Protein AF-A0A4Q3XX19-F1 (afdb_monomer)

pLDDT: mean 71.47, std 17.38, range [37.28, 93.19]

Radius of gyration: 23.51 Å; Cα contacts (8 Å, |Δi|>4): 22; chains: 1; bounding box: 48×51×52 Å

Solvent-access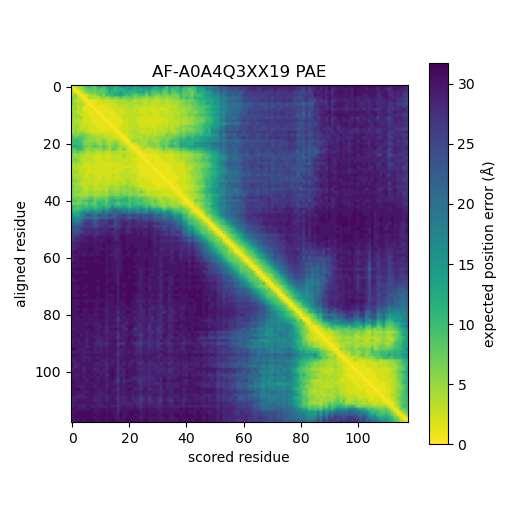ible surface area (backbone atoms only — not comparable to full-atom values): 8398 Å² total; per-residue (Å²): 117,94,86,56,53,70,66,62,49,41,50,50,47,27,67,78,66,70,50,61,96,85,38,67,63,50,54,49,54,49,52,52,53,53,62,53,51,76,77,56,76,88,77,64,74,80,73,73,77,76,81,70,88,67,95,66,85,87,82,83,88,79,88,82,89,80,87,84,82,83,85,86,87,85,89,84,75,97,63,96,64,83,82,70,88,74,88,84,88,77,87,76,74,100,70,88,54,66,68,58,54,50,51,50,54,49,51,49,41,68,75,74,58,62,74,90,75,134

Mean predicted aligned error: 20.62 Å

Sequence (118 aa):
MHQLTDEKLKGLIIEETGQSEGSSVAGLILASIKAIKKYADFTAPTASEEVLDSSVAAPAFGQDQSVAIHPNIRSQGQGVGMNLAYTINLNLPATSDIAVFNAIFKSLRENLLQDGDA

Foldseek 3Di:
DLPDDLVVQLVVLCVVVVDDSPDVVSVVVSVVVVVVSVVDDPPPDPPPPPPPVDPDDDDDDDDDDDDDDDDDDDDDDDDPPPPPPDDDDDDDPPDPDPVVVVVVVVVCCVPPVPPPDD

Secondary structure (DSSP, 8-state):
-TT--HHHHHHHHHHHHT--TT-HHHHHHHHHHHHHHTT--SSS--------------------------------SSS--------------S---HHHHHHHHHHHHHHH------

Structure (mmCIF, N/CA/C/O backbone):
data_AF-A0A4Q3XX19-F1
#
_entry.id   AF-A0A4Q3XX19-F1
#
loop_
_atom_site.group_PDB
_atom_site.id
_atom_site.type_symbol
_atom_site.label_atom_id
_atom_site.label_alt_id
_atom_site.label_comp_id
_atom_site.label_asym_id
_atom_site.label_entity_id
_atom_site.label_seq_id
_atom_site.pdbx_PDB_ins_code
_atom_site.Cartn_x
_atom_site.Cartn_y
_atom_site.Cartn_z
_atom_site.occupancy
_atom_site.B_iso_or_equiv
_atom_site.auth_seq_id
_atom_site.auth_comp_id
_atom_site.auth_asym_id
_atom_site.auth_atom_id
_atom_site.pdbx_PDB_model_num
ATOM 1 N N . MET A 1 1 ? 14.662 -9.704 8.506 1.00 59.66 1 MET A N 1
ATOM 2 C CA . MET A 1 1 ? 13.578 -10.393 7.760 1.00 59.66 1 MET A CA 1
ATOM 3 C C . MET A 1 1 ? 13.980 -11.780 7.238 1.00 59.66 1 MET A C 1
ATOM 5 O O . MET A 1 1 ? 13.333 -12.747 7.614 1.00 59.66 1 MET A O 1
ATOM 9 N N . HIS A 1 2 ? 15.046 -11.937 6.434 1.00 64.56 2 HIS A N 1
ATOM 10 C CA . HIS A 1 2 ? 15.330 -13.228 5.768 1.00 64.56 2 HIS A CA 1
ATOM 11 C C . HIS A 1 2 ? 15.750 -14.391 6.701 1.00 64.56 2 HIS A C 1
ATOM 13 O O . HIS A 1 2 ? 15.501 -15.548 6.366 1.00 64.56 2 HIS A O 1
ATOM 19 N N . GLN A 1 3 ? 16.292 -14.089 7.886 1.00 71.00 3 GLN A N 1
ATOM 20 C CA . GLN A 1 3 ? 16.729 -15.062 8.908 1.00 71.00 3 GLN A CA 1
ATOM 21 C C . GLN A 1 3 ? 15.749 -15.228 10.080 1.00 71.00 3 GLN A C 1
ATOM 23 O O . GLN A 1 3 ? 16.024 -15.978 11.012 1.00 71.00 3 GLN A O 1
ATOM 28 N N . LEU A 1 4 ? 14.627 -14.501 10.084 1.00 79.25 4 LEU A N 1
ATOM 29 C CA . LEU A 1 4 ? 13.676 -14.579 11.192 1.00 79.25 4 LEU A CA 1
ATOM 30 C C . LEU A 1 4 ? 12.770 -15.801 11.036 1.00 79.25 4 LEU A C 1
ATOM 32 O O . LEU A 1 4 ? 12.410 -16.183 9.921 1.00 79.25 4 LEU A O 1
ATOM 36 N N . THR A 1 5 ? 12.386 -16.374 12.176 1.00 83.50 5 THR A N 1
ATOM 37 C CA . THR A 1 5 ? 11.322 -17.375 12.266 1.00 83.50 5 THR A CA 1
ATOM 38 C C . THR A 1 5 ? 9.963 -16.724 12.030 1.00 83.50 5 THR A C 1
ATOM 40 O O . THR A 1 5 ? 9.773 -15.532 12.281 1.00 83.50 5 THR A O 1
ATOM 43 N N . ASP A 1 6 ? 8.999 -17.515 11.571 1.00 83.31 6 ASP A N 1
ATOM 44 C CA . ASP A 1 6 ? 7.676 -17.023 11.181 1.00 83.31 6 ASP A CA 1
ATOM 45 C C . ASP A 1 6 ? 6.915 -16.341 12.325 1.00 83.31 6 ASP A C 1
ATOM 47 O O . ASP A 1 6 ? 6.191 -15.378 12.095 1.00 83.31 6 ASP A O 1
ATOM 51 N N . GLU A 1 7 ? 7.113 -16.799 13.561 1.00 85.38 7 GLU A N 1
ATOM 52 C CA . GLU A 1 7 ? 6.505 -16.219 14.765 1.00 85.38 7 GLU A CA 1
ATOM 53 C C . GLU A 1 7 ? 7.035 -14.814 15.051 1.00 85.38 7 GLU A C 1
ATOM 55 O O . GLU A 1 7 ? 6.258 -13.885 15.263 1.00 85.38 7 GLU A O 1
ATOM 60 N N . LYS A 1 8 ? 8.359 -14.633 14.979 1.00 86.44 8 LYS A N 1
ATOM 61 C CA . LYS A 1 8 ? 8.988 -13.314 15.134 1.00 86.44 8 LYS A CA 1
ATOM 62 C C . LYS A 1 8 ? 8.593 -12.380 13.999 1.00 86.44 8 LYS A C 1
ATOM 64 O O . LYS A 1 8 ? 8.421 -11.186 14.214 1.00 86.44 8 LYS A O 1
ATOM 69 N N . LEU A 1 9 ? 8.428 -12.929 12.798 1.00 87.81 9 LEU A N 1
ATOM 70 C CA . LEU A 1 9 ? 7.979 -12.173 11.640 1.00 87.81 9 LEU A CA 1
ATOM 71 C C . LEU A 1 9 ? 6.540 -11.693 11.792 1.00 87.81 9 LEU A C 1
ATOM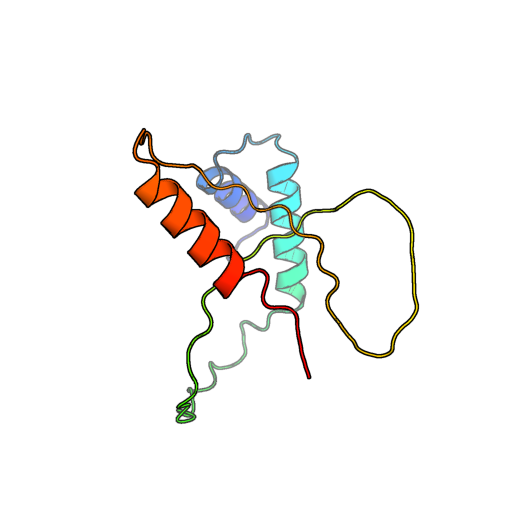 73 O O . LEU A 1 9 ? 6.251 -10.537 11.507 1.00 87.81 9 LEU A O 1
ATOM 77 N N . LYS A 1 10 ? 5.657 -12.564 12.286 1.00 87.06 10 LYS A N 1
ATOM 78 C CA . LYS A 1 10 ? 4.269 -12.221 12.592 1.00 87.06 10 LYS A CA 1
ATOM 79 C C . LYS A 1 10 ? 4.186 -11.158 13.688 1.00 87.06 10 LYS A C 1
ATOM 81 O O . LYS A 1 10 ? 3.414 -10.219 13.536 1.00 87.06 10 LYS A O 1
ATOM 86 N N . GLY A 1 11 ? 4.992 -11.286 14.745 1.00 89.38 11 GLY A N 1
ATOM 87 C CA . GLY A 1 11 ? 5.084 -10.290 15.817 1.00 89.38 11 GLY A CA 1
ATOM 88 C C . GLY A 1 11 ? 5.499 -8.914 15.296 1.00 89.38 11 GLY A C 1
ATOM 89 O O . GLY A 1 11 ? 4.824 -7.935 15.580 1.00 89.38 11 GLY A O 1
ATOM 90 N N . LEU A 1 12 ? 6.524 -8.861 14.439 1.00 89.69 12 LEU A N 1
ATOM 91 C CA . LEU A 1 12 ? 6.972 -7.613 13.817 1.00 89.69 12 LEU A CA 1
ATOM 92 C C . LEU A 1 12 ? 5.904 -7.008 12.894 1.00 89.69 12 LEU A C 1
ATOM 94 O O . LEU A 1 12 ? 5.684 -5.807 12.899 1.00 89.69 12 LEU A O 1
ATOM 98 N N . ILE A 1 13 ? 5.199 -7.838 12.119 1.00 90.25 13 ILE A N 1
ATOM 99 C CA . ILE A 1 13 ? 4.078 -7.367 11.293 1.00 90.25 13 ILE A CA 1
ATOM 100 C C . ILE A 1 13 ? 2.997 -6.743 12.180 1.00 90.25 13 ILE A C 1
ATOM 102 O O . ILE A 1 13 ? 2.480 -5.687 11.843 1.00 90.25 13 ILE A O 1
ATOM 106 N N . ILE A 1 14 ? 2.654 -7.373 13.302 1.00 92.44 14 ILE A N 1
ATOM 107 C CA . ILE A 1 14 ? 1.656 -6.861 14.249 1.00 92.44 14 ILE A CA 1
ATOM 108 C C . ILE A 1 14 ? 2.103 -5.529 14.864 1.00 92.44 14 ILE A C 1
ATOM 110 O O . ILE A 1 14 ? 1.306 -4.596 14.903 1.00 92.44 14 ILE A O 1
ATOM 114 N N . GLU A 1 15 ? 3.365 -5.42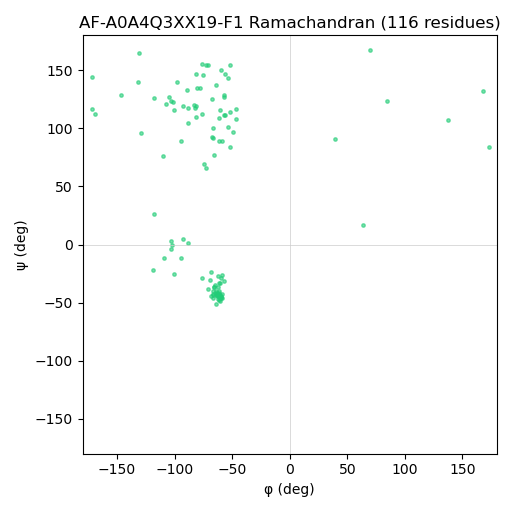9 15.278 1.00 92.12 15 GLU A N 1
ATOM 115 C CA . GLU A 1 15 ? 3.955 -4.219 15.862 1.00 92.12 15 GLU A CA 1
ATOM 116 C C . GLU A 1 15 ? 3.910 -3.034 14.887 1.00 92.12 15 GLU A C 1
ATOM 118 O O . GLU A 1 15 ? 3.400 -1.971 15.230 1.00 92.12 15 GLU A O 1
ATOM 123 N N . GLU A 1 16 ? 4.338 -3.246 13.641 1.00 90.56 16 GLU A N 1
ATOM 124 C CA . GLU A 1 16 ? 4.399 -2.190 12.622 1.00 90.56 16 GLU A CA 1
ATOM 125 C C . GLU A 1 16 ? 3.025 -1.837 12.030 1.00 90.56 16 GLU A C 1
ATOM 127 O O . GLU A 1 16 ? 2.793 -0.711 11.596 1.00 90.56 16 GLU A O 1
ATOM 132 N N . THR A 1 17 ? 2.089 -2.792 11.990 1.00 89.12 17 THR A N 1
ATOM 133 C CA . THR A 1 17 ? 0.742 -2.561 11.427 1.00 89.12 17 THR A CA 1
ATOM 134 C C . THR A 1 17 ? -0.301 -2.166 12.469 1.00 89.12 17 THR A C 1
ATOM 136 O O . THR A 1 17 ? -1.408 -1.776 12.095 1.00 89.12 17 THR A O 1
ATOM 139 N N . GLY A 1 18 ? 0.007 -2.293 13.764 1.00 90.06 18 GLY A N 1
ATOM 140 C CA . GLY A 1 18 ? -0.932 -2.045 14.863 1.00 90.06 18 GLY A CA 1
ATOM 141 C C . GLY A 1 18 ? -2.139 -2.995 14.891 1.00 90.06 18 GLY A C 1
ATOM 142 O O . GLY A 1 18 ? -3.157 -2.688 15.512 1.00 90.06 18 GLY A O 1
ATOM 143 N N . GLN A 1 19 ? -2.071 -4.127 14.186 1.00 86.50 19 GLN A N 1
ATOM 144 C CA . GLN A 1 19 ? -3.156 -5.111 14.122 1.00 86.50 19 GLN A CA 1
ATOM 145 C C . GLN A 1 19 ? -3.240 -5.950 15.403 1.00 86.50 19 GLN A C 1
ATOM 147 O O . GLN A 1 19 ? -2.254 -6.134 16.103 1.00 86.50 19 GLN A O 1
ATOM 152 N N . SER A 1 20 ? -4.411 -6.511 15.721 1.00 83.12 20 SER A N 1
ATOM 153 C CA . SER A 1 20 ? -4.521 -7.415 16.877 1.00 83.12 20 SER A CA 1
ATOM 154 C C . SER A 1 20 ? -3.863 -8.775 16.600 1.00 83.12 20 SER A C 1
ATOM 156 O O . SER A 1 20 ? -3.805 -9.230 15.456 1.00 83.12 20 SER A O 1
ATOM 158 N N . GLU A 1 21 ? -3.415 -9.478 17.646 1.00 78.62 21 GLU A N 1
ATOM 159 C CA . GLU A 1 21 ? -2.751 -10.790 17.514 1.00 78.62 21 GLU A CA 1
ATOM 160 C C . GLU A 1 21 ? -3.620 -11.866 16.828 1.00 78.62 21 GLU A C 1
ATOM 162 O O . GLU A 1 21 ? -3.101 -12.792 16.188 1.00 78.62 21 GLU A O 1
ATOM 167 N N . GLY A 1 22 ? -4.946 -11.717 16.928 1.00 81.69 22 GLY A N 1
ATOM 168 C CA . GLY A 1 22 ? -5.949 -12.566 16.281 1.00 81.69 22 GLY A CA 1
ATOM 169 C C . GLY A 1 22 ? -6.358 -12.119 14.873 1.00 81.69 22 GLY A C 1
ATOM 170 O O . GLY A 1 22 ? -7.220 -12.755 14.269 1.00 81.69 22 GLY A O 1
ATOM 171 N N . SER A 1 23 ? -5.777 -11.039 14.341 1.00 85.62 23 SER A N 1
ATOM 172 C CA . SER A 1 23 ? -6.131 -10.503 13.025 1.00 85.62 23 SER A CA 1
ATOM 173 C C . SER A 1 23 ? -5.717 -11.459 11.904 1.00 85.62 23 SER A C 1
ATOM 175 O O . SER A 1 23 ? -4.546 -11.830 11.763 1.00 85.62 23 SER A O 1
ATOM 177 N N . SER A 1 24 ? -6.678 -11.830 11.055 1.00 88.62 24 SER A N 1
ATOM 178 C CA . SER A 1 24 ? -6.420 -12.611 9.840 1.00 88.62 24 SER A CA 1
ATOM 179 C C . SER A 1 24 ? -5.516 -11.858 8.859 1.00 88.62 24 SER A C 1
ATOM 181 O O . SER A 1 24 ? -4.748 -12.484 8.129 1.00 88.62 24 SER A O 1
ATOM 183 N N . VAL A 1 25 ? -5.539 -10.521 8.896 1.00 90.50 25 VAL A N 1
ATOM 184 C CA . VAL A 1 25 ? -4.724 -9.641 8.048 1.00 90.50 25 VAL A CA 1
ATOM 185 C C . VAL A 1 25 ? -3.232 -9.865 8.300 1.00 90.50 25 VAL A C 1
ATOM 187 O O . VAL A 1 25 ? -2.477 -10.048 7.349 1.00 90.50 25 VAL A O 1
ATOM 190 N N . ALA A 1 26 ? -2.804 -9.959 9.563 1.00 89.00 26 ALA A N 1
ATOM 191 C CA . ALA A 1 26 ? -1.402 -10.227 9.902 1.00 89.00 26 ALA A CA 1
ATOM 192 C C . ALA A 1 26 ? -0.928 -11.596 9.374 1.00 89.00 26 ALA A C 1
ATOM 194 O O . ALA A 1 26 ? 0.205 -11.739 8.909 1.00 89.00 26 ALA A O 1
ATOM 195 N N . GLY A 1 27 ? -1.813 -12.601 9.391 1.00 89.12 27 GLY A N 1
ATOM 196 C CA . GLY A 1 27 ? -1.547 -13.916 8.802 1.00 89.12 27 GLY A CA 1
ATOM 197 C C . GLY A 1 27 ? -1.422 -13.878 7.276 1.00 89.12 27 GLY A C 1
ATOM 198 O O . GLY A 1 27 ? -0.535 -14.524 6.716 1.00 89.12 27 GLY A O 1
ATOM 199 N N . LEU A 1 28 ? -2.265 -13.089 6.605 1.00 93.19 28 LEU A N 1
ATOM 200 C CA . LEU A 1 28 ? -2.214 -12.903 5.152 1.00 93.19 28 LEU A CA 1
ATOM 201 C C . LEU A 1 28 ? -0.940 -12.171 4.714 1.00 93.19 28 LEU A C 1
ATOM 203 O O . LEU A 1 28 ? -0.291 -12.604 3.766 1.00 93.19 28 LEU A O 1
ATOM 207 N N . ILE A 1 29 ? -0.530 -11.125 5.436 1.00 91.88 29 ILE A N 1
ATOM 208 C CA . ILE A 1 29 ? 0.729 -10.411 5.169 1.00 91.88 29 ILE A CA 1
ATOM 209 C C . ILE A 1 29 ? 1.920 -11.372 5.290 1.00 91.88 29 ILE A C 1
ATOM 211 O O . ILE A 1 29 ? 2.769 -11.427 4.398 1.00 91.88 29 ILE A O 1
ATOM 215 N N . LEU A 1 30 ? 1.953 -12.189 6.348 1.00 91.25 30 LEU A N 1
ATOM 216 C CA . LEU A 1 30 ? 2.986 -13.209 6.532 1.00 91.25 30 LEU A CA 1
ATOM 217 C C . LEU A 1 30 ? 3.023 -14.209 5.362 1.00 91.25 30 LEU A C 1
ATOM 219 O O . LEU A 1 30 ? 4.103 -14.563 4.885 1.00 91.25 30 LEU A O 1
ATOM 223 N N . ALA A 1 31 ? 1.857 -14.654 4.885 1.00 90.88 31 ALA A N 1
ATOM 224 C CA . ALA A 1 31 ? 1.751 -15.570 3.752 1.00 90.88 31 ALA A CA 1
ATOM 225 C C . ALA A 1 31 ? 2.269 -14.942 2.446 1.00 90.88 31 ALA A C 1
ATOM 227 O O . ALA A 1 31 ? 3.036 -15.585 1.724 1.00 90.88 31 ALA A O 1
ATOM 228 N N . SER A 1 32 ? 1.928 -13.679 2.178 1.00 92.44 32 SER A N 1
ATOM 229 C CA . SER A 1 32 ? 2.426 -12.929 1.018 1.00 92.44 32 SER A CA 1
ATOM 230 C C . SER A 1 32 ? 3.949 -12.791 1.041 1.00 92.44 32 SER A C 1
ATOM 232 O O . SER A 1 32 ? 4.619 -13.084 0.050 1.00 92.44 32 SER A O 1
ATOM 234 N N . ILE A 1 33 ? 4.521 -12.434 2.195 1.00 91.12 33 ILE A N 1
ATOM 235 C CA . ILE A 1 33 ? 5.977 -12.309 2.358 1.00 91.12 33 ILE A CA 1
ATOM 236 C C . ILE A 1 33 ? 6.670 -13.660 2.142 1.00 91.12 33 ILE A C 1
ATOM 238 O O . ILE A 1 33 ? 7.689 -13.727 1.455 1.00 91.12 33 ILE A O 1
ATOM 242 N N . LYS A 1 34 ? 6.106 -14.758 2.661 1.00 89.50 34 LYS A N 1
ATOM 243 C CA . LYS A 1 34 ? 6.625 -16.116 2.420 1.00 89.50 34 LYS A CA 1
ATOM 244 C C . LYS A 1 34 ? 6.599 -16.509 0.947 1.00 89.50 34 LYS A C 1
ATOM 246 O O . LYS A 1 34 ? 7.561 -17.108 0.467 1.00 89.50 34 LYS A O 1
ATOM 251 N N . ALA A 1 35 ? 5.520 -16.180 0.240 1.00 90.94 35 ALA A N 1
ATOM 252 C CA . ALA A 1 35 ? 5.389 -16.482 -1.180 1.00 90.94 35 ALA A CA 1
ATOM 253 C C . ALA A 1 35 ? 6.485 -15.786 -1.999 1.00 90.94 35 ALA A C 1
ATOM 255 O O . ALA A 1 35 ? 7.121 -16.429 -2.829 1.00 90.94 35 ALA A O 1
ATOM 256 N N . ILE A 1 36 ? 6.762 -14.511 -1.708 1.00 89.50 36 ILE A N 1
ATOM 257 C CA . ILE A 1 36 ? 7.801 -13.728 -2.396 1.00 89.50 36 ILE A CA 1
ATOM 258 C C . ILE A 1 36 ? 9.205 -14.206 -1.996 1.00 89.50 36 ILE A C 1
ATOM 260 O O . ILE A 1 36 ? 10.076 -14.341 -2.852 1.00 89.50 36 ILE A O 1
ATOM 264 N N . LYS A 1 37 ? 9.419 -14.559 -0.718 1.00 86.06 37 LYS A N 1
ATOM 265 C CA . LYS A 1 37 ? 10.705 -15.070 -0.207 1.00 86.06 37 LYS A CA 1
ATOM 266 C C . LYS A 1 37 ? 11.191 -16.315 -0.958 1.00 86.06 37 LYS A C 1
ATOM 268 O O . LYS A 1 37 ? 12.393 -16.481 -1.111 1.00 86.06 37 LYS A O 1
ATOM 273 N N . LYS A 1 38 ? 10.282 -17.165 -1.454 1.00 85.75 38 LYS A N 1
ATOM 274 C CA . LYS A 1 38 ? 10.627 -18.356 -2.255 1.00 85.75 38 LYS A CA 1
ATOM 275 C C . LYS A 1 38 ? 11.383 -18.013 -3.545 1.00 85.75 38 LYS A C 1
ATOM 277 O O . LYS A 1 38 ? 12.150 -18.837 -4.028 1.00 85.75 38 LYS A O 1
ATOM 282 N N . TYR A 1 39 ? 11.145 -16.828 -4.098 1.00 85.38 39 TYR A 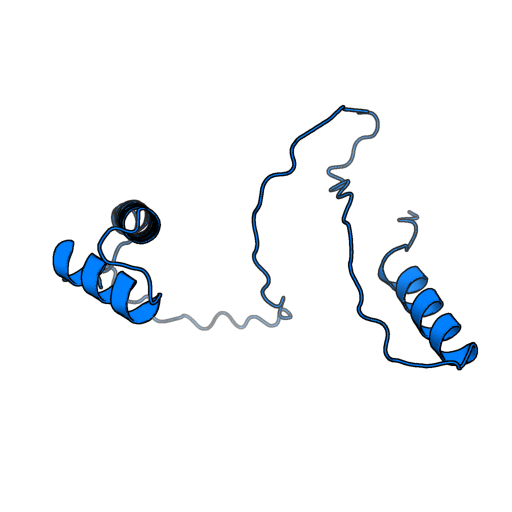N 1
ATOM 283 C CA . TYR A 1 39 ? 11.728 -16.381 -5.362 1.00 85.38 39 TYR A CA 1
ATOM 284 C C . TYR A 1 39 ? 12.880 -15.390 -5.174 1.00 85.38 39 TYR A C 1
ATOM 286 O O . TYR A 1 39 ? 13.489 -14.976 -6.155 1.00 85.38 39 TYR A O 1
ATOM 294 N N . ALA A 1 40 ? 13.176 -14.993 -3.936 1.00 83.69 40 ALA A N 1
ATOM 295 C CA . ALA A 1 40 ? 14.216 -14.024 -3.644 1.00 83.69 40 ALA A CA 1
ATOM 296 C C . ALA A 1 40 ? 15.548 -14.731 -3.355 1.00 83.69 40 ALA A C 1
ATOM 298 O O . ALA A 1 40 ? 15.661 -15.503 -2.400 1.00 83.69 40 ALA A O 1
ATOM 299 N N . ASP A 1 41 ? 16.558 -14.441 -4.173 1.00 80.94 41 ASP A N 1
ATOM 300 C CA . ASP A 1 41 ? 17.936 -14.855 -3.926 1.00 80.94 41 ASP A CA 1
ATOM 301 C C . ASP A 1 41 ? 18.648 -13.788 -3.083 1.00 80.94 41 ASP A C 1
ATOM 303 O O . ASP A 1 41 ? 19.002 -12.716 -3.567 1.00 80.94 41 ASP A O 1
ATOM 307 N N . PHE A 1 42 ? 18.832 -14.081 -1.795 1.00 79.56 42 PHE A N 1
ATOM 308 C CA . PHE A 1 42 ? 19.564 -13.222 -0.855 1.00 79.56 42 PHE A CA 1
ATOM 309 C C . PHE A 1 42 ? 21.053 -13.590 -0.749 1.00 79.56 42 PHE A C 1
ATOM 311 O O . PHE A 1 42 ? 21.753 -13.061 0.113 1.00 79.56 42 PHE A O 1
ATOM 318 N N . THR A 1 43 ? 21.515 -14.537 -1.569 1.00 77.25 43 THR A N 1
ATOM 319 C CA . THR A 1 43 ? 22.896 -15.041 -1.596 1.00 77.25 43 THR A CA 1
ATOM 320 C C . THR A 1 43 ? 23.664 -14.607 -2.837 1.00 77.25 43 THR A C 1
ATOM 322 O O . THR A 1 43 ? 24.889 -14.732 -2.861 1.00 77.25 43 THR A O 1
ATOM 325 N N . ALA A 1 44 ? 22.970 -14.056 -3.837 1.00 76.25 44 ALA A N 1
ATOM 326 C CA . ALA A 1 44 ? 23.603 -13.413 -4.971 1.00 76.25 44 ALA A CA 1
ATOM 327 C C . ALA A 1 44 ? 24.527 -12.285 -4.469 1.00 76.25 44 ALA A C 1
ATOM 329 O O . ALA A 1 44 ? 24.078 -11.425 -3.703 1.00 76.25 44 ALA A O 1
ATOM 330 N N . PRO A 1 45 ? 25.814 -12.268 -4.868 1.00 68.75 45 PRO A N 1
ATOM 331 C CA . PRO A 1 45 ? 26.659 -11.113 -4.621 1.00 68.75 45 PRO A CA 1
ATOM 332 C C . PRO A 1 45 ? 25.973 -9.913 -5.263 1.00 68.75 45 PRO A C 1
ATOM 334 O O . PRO A 1 45 ? 25.575 -9.992 -6.426 1.00 68.75 45 PRO A O 1
ATOM 337 N N . THR A 1 46 ? 25.802 -8.834 -4.494 1.00 61.69 46 THR A N 1
ATOM 338 C CA . THR A 1 46 ? 25.317 -7.552 -5.000 1.00 61.69 46 THR A CA 1
ATOM 339 C C . THR A 1 46 ? 26.104 -7.258 -6.265 1.00 61.69 46 THR A C 1
ATOM 341 O O . THR A 1 46 ? 27.313 -7.029 -6.189 1.00 61.69 46 THR A O 1
ATOM 344 N N . ALA A 1 47 ? 25.455 -7.365 -7.426 1.00 60.62 47 ALA A N 1
ATOM 345 C CA . ALA A 1 47 ? 26.070 -6.955 -8.668 1.00 60.62 47 ALA A CA 1
ATOM 346 C C . ALA A 1 47 ? 26.450 -5.496 -8.441 1.00 60.62 47 ALA A C 1
ATOM 348 O O . ALA A 1 47 ? 25.572 -4.664 -8.213 1.00 60.62 47 ALA A O 1
ATOM 349 N N . SER A 1 48 ? 27.758 -5.232 -8.369 1.00 54.56 48 SER A N 1
ATOM 350 C CA . SER A 1 48 ? 28.284 -3.879 -8.421 1.00 54.56 48 SER A CA 1
ATOM 351 C C . SER A 1 48 ? 27.570 -3.228 -9.586 1.00 54.56 48 SER A C 1
ATOM 353 O O . SER A 1 48 ? 27.665 -3.733 -10.703 1.00 54.56 48 SER A O 1
ATOM 355 N N . GLU A 1 49 ? 26.791 -2.196 -9.287 1.00 55.88 49 GLU A N 1
ATOM 356 C CA . GLU A 1 49 ? 26.107 -1.396 -10.282 1.00 55.88 49 GLU A CA 1
ATOM 357 C C . GLU A 1 49 ? 27.181 -0.934 -11.269 1.00 55.88 49 GLU A C 1
ATOM 359 O O . GLU A 1 49 ? 27.974 -0.037 -10.978 1.00 55.88 49 GLU A O 1
ATOM 364 N N . GLU A 1 50 ? 27.268 -1.588 -12.429 1.00 49.91 50 GLU A N 1
ATOM 365 C CA . GLU A 1 50 ? 27.776 -0.892 -13.590 1.00 49.91 50 GLU A CA 1
ATOM 366 C C . GLU A 1 50 ? 26.788 0.245 -13.792 1.00 49.91 50 GLU A C 1
ATOM 368 O O . GLU A 1 50 ? 25.614 0.029 -14.097 1.00 49.91 50 GLU A O 1
ATOM 373 N N . VAL A 1 51 ? 27.274 1.448 -13.495 1.00 52.78 51 VAL A N 1
ATOM 374 C CA . VAL A 1 51 ? 26.671 2.731 -13.828 1.00 52.78 51 VAL A CA 1
ATOM 375 C C . VAL A 1 51 ? 26.362 2.738 -15.323 1.00 52.78 51 VAL A C 1
ATOM 377 O O . VAL A 1 51 ? 27.138 3.213 -16.148 1.00 52.78 51 VAL A O 1
ATOM 380 N N . LEU A 1 52 ? 25.211 2.176 -15.679 1.00 49.19 52 LEU A N 1
ATOM 381 C CA . LEU A 1 52 ? 24.539 2.470 -16.925 1.00 49.19 52 LEU A CA 1
ATOM 382 C C . LEU A 1 52 ? 24.115 3.927 -16.811 1.00 49.19 52 LEU A C 1
ATOM 384 O O . LEU A 1 52 ? 23.132 4.244 -16.139 1.00 49.19 52 LEU A O 1
ATOM 388 N N . ASP A 1 53 ? 24.904 4.800 -17.436 1.00 47.94 53 ASP A N 1
ATOM 389 C CA . ASP A 1 53 ? 24.547 6.182 -17.726 1.00 47.94 53 ASP A CA 1
ATOM 390 C C . ASP A 1 53 ? 23.156 6.193 -18.374 1.00 47.94 53 ASP A C 1
ATOM 392 O O . ASP A 1 53 ? 22.965 5.885 -19.551 1.00 47.94 53 ASP A O 1
ATOM 396 N N . SER A 1 54 ? 22.158 6.437 -17.531 1.00 42.56 54 SER A N 1
ATOM 397 C CA . SER A 1 54 ? 20.747 6.430 -17.870 1.00 42.56 54 SER A CA 1
ATOM 398 C C . SER A 1 54 ? 20.270 7.868 -17.798 1.00 42.56 54 SER A C 1
ATOM 400 O O . SER A 1 54 ? 19.584 8.280 -16.865 1.00 42.56 54 SER A O 1
ATOM 402 N N . SER A 1 55 ? 20.617 8.641 -18.824 1.00 50.88 55 SER A N 1
ATOM 403 C CA . SER A 1 55 ? 19.804 9.780 -19.241 1.00 50.88 55 SER A CA 1
ATOM 404 C C . SER A 1 55 ? 18.459 9.261 -19.760 1.00 50.88 55 SER A C 1
ATOM 406 O O . SER A 1 55 ? 18.226 9.205 -20.968 1.00 50.88 55 SER A O 1
ATOM 408 N N . VAL A 1 56 ? 17.553 8.883 -18.858 1.00 46.72 56 VAL A N 1
ATOM 409 C CA . VAL A 1 56 ? 16.127 8.778 -19.178 1.00 46.72 56 VAL A CA 1
ATOM 410 C C . VAL A 1 56 ? 15.290 9.137 -17.957 1.00 46.72 56 VAL A C 1
ATOM 412 O O . VAL A 1 56 ? 15.523 8.667 -16.847 1.00 46.72 56 VAL A O 1
ATOM 415 N N . ALA A 1 57 ? 14.351 10.046 -18.198 1.00 51.41 57 ALA A N 1
ATOM 416 C CA . ALA A 1 57 ? 13.528 10.743 -17.227 1.00 51.41 57 ALA A CA 1
ATOM 417 C C . ALA A 1 57 ? 12.724 9.815 -16.297 1.00 51.41 57 ALA A C 1
ATOM 419 O O . ALA A 1 57 ? 12.242 8.755 -16.692 1.00 51.41 57 ALA A O 1
ATOM 420 N N . ALA A 1 58 ? 12.549 10.274 -15.060 1.00 48.34 58 ALA A N 1
ATOM 421 C CA . ALA A 1 58 ? 11.829 9.586 -13.997 1.00 48.34 58 ALA A CA 1
ATOM 422 C C . ALA A 1 58 ? 10.328 9.402 -14.294 1.00 48.34 58 ALA A C 1
ATOM 424 O O . ALA A 1 58 ? 9.660 10.379 -14.641 1.00 48.34 58 ALA A O 1
ATOM 425 N N . PRO A 1 59 ? 9.750 8.221 -14.006 1.00 45.59 59 PRO A N 1
ATOM 426 C CA . PRO A 1 59 ? 8.343 8.104 -13.669 1.00 45.59 59 PRO A CA 1
ATOM 427 C C . PRO A 1 59 ? 8.182 7.868 -12.161 1.00 45.59 59 PRO A C 1
ATOM 429 O O . PRO A 1 59 ? 8.796 6.984 -11.561 1.00 45.59 59 PRO A O 1
ATOM 432 N N . ALA A 1 60 ? 7.356 8.709 -11.546 1.00 42.16 60 ALA A N 1
ATOM 433 C CA . ALA A 1 60 ? 6.998 8.627 -10.142 1.00 42.16 60 ALA A CA 1
ATOM 434 C C . ALA A 1 60 ? 5.992 7.493 -9.880 1.00 42.16 60 ALA A C 1
ATOM 436 O O . ALA A 1 60 ? 5.125 7.187 -10.696 1.00 42.16 60 ALA A O 1
ATOM 437 N N . PHE A 1 61 ? 6.153 6.901 -8.699 1.00 42.31 61 PHE A N 1
ATOM 438 C CA . PHE A 1 61 ? 5.368 5.839 -8.081 1.00 42.31 61 PHE A CA 1
ATOM 439 C C . PHE A 1 61 ? 3.856 6.092 -8.038 1.00 42.31 61 PHE A C 1
ATOM 441 O O . PHE A 1 61 ? 3.405 7.223 -7.874 1.00 42.31 61 PHE A O 1
ATOM 448 N N . GLY A 1 62 ? 3.092 4.998 -7.997 1.00 40.28 62 GLY A N 1
ATOM 449 C CA . GLY A 1 62 ? 1.716 5.019 -7.504 1.00 40.28 62 GLY A CA 1
ATOM 450 C C . GLY A 1 62 ? 0.987 3.699 -7.713 1.00 40.28 62 GLY A C 1
ATOM 451 O O . GLY A 1 62 ? 0.278 3.534 -8.697 1.00 40.28 62 GLY A O 1
ATOM 452 N N . GLN A 1 63 ? 1.181 2.760 -6.785 1.00 49.31 63 GLN A N 1
ATOM 453 C CA . GLN A 1 63 ? 0.285 1.622 -6.565 1.00 49.31 63 GLN A CA 1
ATOM 454 C C . GLN A 1 63 ? -1.154 2.126 -6.355 1.00 49.31 63 GLN A C 1
ATOM 456 O O . GLN A 1 63 ? -1.340 3.129 -5.677 1.00 49.31 63 GLN A O 1
ATOM 461 N N . ASP A 1 64 ? -2.169 1.419 -6.846 1.00 37.28 64 ASP A N 1
ATOM 462 C CA . ASP A 1 64 ? -2.860 0.454 -5.986 1.00 37.28 64 ASP A CA 1
ATOM 463 C C . ASP A 1 64 ? -3.849 -0.405 -6.778 1.00 37.28 64 ASP A C 1
ATOM 465 O O . ASP A 1 64 ? -4.502 0.039 -7.723 1.00 37.28 64 ASP A O 1
ATOM 469 N N . GLN A 1 65 ? -3.941 -1.668 -6.379 1.00 57.84 65 GLN A N 1
ATOM 470 C CA . GLN A 1 65 ? -4.934 -2.606 -6.882 1.00 57.84 65 GLN A CA 1
ATOM 471 C C . GLN A 1 65 ? -6.187 -2.499 -6.014 1.00 57.84 65 GLN A C 1
ATOM 473 O O . GLN A 1 65 ? -6.100 -2.635 -4.799 1.00 57.84 65 GLN A O 1
ATOM 478 N N . SER A 1 66 ? -7.377 -2.403 -6.608 1.00 41.50 66 SER A N 1
ATOM 479 C CA . SER A 1 66 ? -8.495 -3.251 -6.160 1.00 41.50 66 SER A CA 1
ATOM 480 C C . SER A 1 66 ? -9.706 -3.217 -7.096 1.00 41.50 66 SER A C 1
ATOM 482 O O . SER A 1 66 ? -10.415 -2.230 -7.234 1.00 41.50 66 SER A O 1
ATOM 484 N N . VAL A 1 67 ? -9.912 -4.383 -7.715 1.00 47.03 67 VAL A N 1
ATOM 485 C CA . VAL A 1 67 ? -11.178 -5.108 -7.922 1.00 47.03 67 VAL A CA 1
ATOM 486 C C . VAL A 1 67 ? -12.414 -4.260 -8.255 1.00 47.03 67 VAL A C 1
ATOM 488 O O . VAL A 1 67 ? -13.215 -3.920 -7.387 1.00 47.03 67 VAL A O 1
ATOM 491 N N . ALA A 1 68 ? -12.637 -4.049 -9.554 1.00 37.75 68 ALA A N 1
ATOM 492 C CA . ALA A 1 68 ? -13.931 -3.635 -10.081 1.00 37.75 68 ALA A CA 1
ATOM 493 C C . ALA A 1 68 ? -14.799 -4.864 -10.392 1.00 37.75 68 ALA A C 1
ATOM 495 O O . ALA A 1 68 ? -14.480 -5.696 -11.245 1.00 37.75 68 ALA A O 1
ATOM 496 N N . ILE A 1 69 ? -15.922 -4.952 -9.690 1.00 47.62 69 ILE A N 1
ATOM 497 C CA . ILE A 1 69 ? -17.040 -5.823 -10.022 1.00 47.62 69 ILE A CA 1
ATOM 498 C C . ILE A 1 69 ? -17.895 -5.132 -11.112 1.00 47.62 69 ILE A C 1
ATOM 500 O O . ILE A 1 69 ? -18.482 -4.087 -10.852 1.00 47.62 69 ILE A O 1
ATOM 504 N N . HIS A 1 70 ? -18.004 -5.799 -12.278 1.00 49.94 70 HIS A N 1
ATOM 505 C CA . HIS A 1 70 ? -19.064 -5.725 -13.319 1.00 49.94 70 HIS A CA 1
ATOM 506 C C . HIS A 1 70 ? -19.194 -4.447 -14.196 1.00 49.94 70 HIS A C 1
ATOM 508 O O . HIS A 1 70 ? -18.717 -3.385 -13.826 1.00 49.94 70 HIS A O 1
ATOM 514 N N . PRO A 1 71 ? -19.970 -4.474 -15.307 1.00 57.47 71 PRO A N 1
ATOM 515 C CA . PRO A 1 71 ? -20.047 -5.481 -16.367 1.00 57.47 71 PRO A CA 1
ATOM 516 C C . PRO A 1 71 ? -19.956 -4.881 -17.796 1.00 57.47 71 PRO A C 1
ATOM 518 O O . PRO A 1 71 ? -20.276 -3.729 -18.059 1.00 57.47 71 PRO A O 1
ATOM 521 N N . ASN A 1 72 ? -19.696 -5.795 -18.728 1.00 47.72 72 ASN A N 1
ATOM 522 C CA . ASN A 1 72 ? -20.094 -5.817 -20.135 1.00 47.72 72 ASN A CA 1
ATOM 523 C C . ASN A 1 72 ? -19.269 -5.071 -21.201 1.00 47.72 72 ASN A C 1
ATOM 525 O O . ASN A 1 72 ? -19.058 -3.863 -21.207 1.00 47.72 72 ASN A O 1
ATOM 529 N N . ILE A 1 73 ? -18.868 -5.900 -22.160 1.00 56.34 73 ILE A N 1
ATOM 530 C CA . ILE A 1 73 ? -17.934 -5.697 -23.256 1.00 56.34 73 ILE A CA 1
ATOM 531 C C . ILE A 1 73 ? -18.632 -4.962 -24.403 1.00 56.34 73 ILE A C 1
ATOM 533 O O . ILE A 1 73 ? -19.704 -5.371 -24.846 1.00 56.34 73 ILE A O 1
ATOM 537 N N . ARG A 1 74 ? 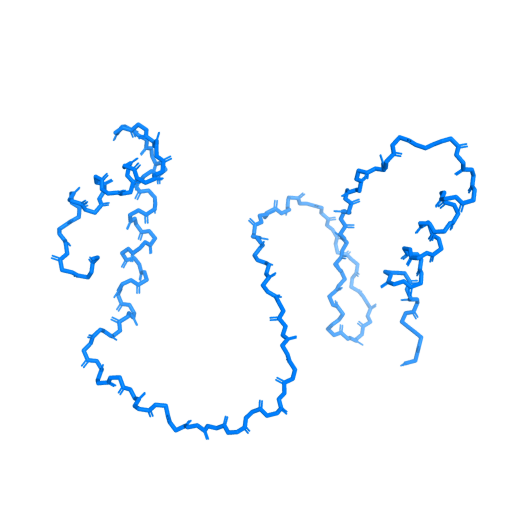-17.969 -3.951 -24.969 1.00 50.88 74 ARG A N 1
ATOM 538 C CA . ARG A 1 74 ? -18.113 -3.612 -26.390 1.00 50.88 74 ARG A CA 1
ATOM 539 C C . ARG A 1 74 ? -16.729 -3.511 -27.017 1.00 50.88 74 ARG A C 1
ATOM 541 O O . ARG A 1 74 ? -16.040 -2.508 -26.910 1.00 50.88 74 ARG A O 1
ATOM 548 N N . SER A 1 75 ? -16.327 -4.617 -27.627 1.00 57.84 75 SER A N 1
ATOM 549 C CA . SER A 1 75 ? -15.143 -4.759 -28.462 1.00 57.84 75 SER A CA 1
ATOM 550 C C . SER A 1 75 ? -15.454 -4.293 -29.883 1.00 57.84 75 SER A C 1
ATOM 552 O O . SER A 1 75 ? -16.309 -4.905 -30.521 1.00 57.84 75 SER A O 1
ATOM 554 N N . GLN A 1 76 ? -14.748 -3.279 -30.386 1.00 51.03 76 GLN A N 1
ATOM 555 C CA . GLN A 1 76 ? -14.426 -3.112 -31.811 1.00 51.03 76 GLN A CA 1
ATOM 556 C C . GLN A 1 76 ? -13.437 -1.947 -31.979 1.00 51.03 76 GLN A C 1
ATOM 558 O O . GLN A 1 76 ? -13.771 -0.809 -31.675 1.00 51.03 76 GLN A O 1
ATOM 563 N N . GLY A 1 77 ? -12.228 -2.249 -32.460 1.00 46.16 77 GLY A N 1
ATOM 564 C CA . GLY A 1 77 ? -11.211 -1.259 -32.827 1.00 46.16 77 GLY A CA 1
ATOM 565 C C . GLY A 1 77 ? -9.818 -1.663 -32.352 1.00 46.16 77 GLY A C 1
ATOM 566 O O . GLY A 1 77 ? -9.541 -1.652 -31.160 1.00 46.16 77 GLY A O 1
ATOM 567 N N . GLN A 1 78 ? -8.962 -2.078 -33.285 1.00 51.41 78 GLN A N 1
ATOM 568 C CA . GLN A 1 78 ? -7.577 -2.482 -33.046 1.00 51.41 78 GLN A CA 1
ATOM 569 C C . GLN A 1 78 ? -6.744 -1.342 -32.458 1.00 51.41 78 GLN A C 1
ATOM 571 O O . GLN A 1 78 ? -6.473 -0.342 -33.108 1.00 51.41 78 GLN A O 1
ATOM 576 N N . GLY A 1 79 ? -6.290 -1.574 -31.238 1.00 53.88 79 GLY A N 1
ATOM 577 C CA . GLY A 1 79 ? -5.315 -0.797 -30.496 1.00 53.88 79 GLY A CA 1
ATOM 578 C C . GLY A 1 79 ? -5.388 -1.324 -29.075 1.00 53.88 79 GLY A C 1
ATOM 579 O O . GLY A 1 79 ? -6.488 -1.503 -28.551 1.00 53.88 79 GLY A O 1
ATOM 580 N N . VAL A 1 80 ? -4.261 -1.636 -28.439 1.00 53.78 80 VAL A N 1
ATOM 581 C CA . VAL A 1 80 ? -4.246 -1.887 -26.989 1.00 53.78 80 VAL A CA 1
ATOM 582 C C . VAL A 1 80 ? -4.432 -0.527 -26.307 1.00 53.78 80 VAL A C 1
ATOM 584 O O . VAL A 1 80 ? -3.524 0.025 -25.703 1.00 53.78 80 VAL A O 1
ATOM 587 N N . GLY A 1 81 ? -5.607 0.069 -26.499 1.00 56.88 81 GLY A N 1
ATOM 588 C CA . GLY A 1 81 ? -6.059 1.227 -25.762 1.00 56.88 81 GLY A CA 1
ATOM 589 C C . GLY A 1 81 ? -6.485 0.714 -24.403 1.00 56.88 81 GLY A C 1
ATOM 590 O O . GLY A 1 81 ? -7.449 -0.048 -24.295 1.00 56.88 81 GLY A O 1
ATOM 591 N N . MET A 1 82 ? -5.744 1.083 -23.363 1.00 55.56 82 MET A N 1
ATOM 592 C CA . MET A 1 82 ? -6.247 1.010 -21.997 1.00 55.56 82 MET A CA 1
ATOM 593 C C . MET A 1 82 ? -7.512 1.880 -21.939 1.00 55.56 82 MET A C 1
ATOM 595 O O . MET A 1 82 ? -7.435 3.078 -21.694 1.00 55.56 82 MET A O 1
ATOM 599 N N . ASN A 1 83 ? -8.678 1.288 -22.221 1.00 58.88 83 ASN A N 1
ATOM 600 C CA . ASN A 1 83 ? -9.991 1.922 -22.081 1.00 58.88 83 ASN A CA 1
ATOM 601 C C . ASN A 1 83 ? -10.333 1.986 -20.600 1.00 58.88 83 ASN A C 1
ATOM 603 O O . ASN A 1 83 ? -11.155 1.234 -20.071 1.00 58.88 83 ASN A O 1
ATOM 607 N N . LEU A 1 84 ? -9.589 2.834 -19.915 1.00 62.34 84 LEU A N 1
ATOM 608 C CA . LEU A 1 84 ? -9.532 2.871 -18.481 1.00 62.34 84 LEU A CA 1
ATOM 609 C C . LEU A 1 84 ? -10.534 3.925 -18.033 1.00 62.34 84 LEU A C 1
ATOM 611 O O . LEU A 1 84 ? -10.259 5.120 -17.966 1.00 62.34 84 LEU A O 1
ATOM 615 N N . ALA A 1 85 ? -11.762 3.452 -17.828 1.00 68.44 85 ALA A N 1
ATOM 616 C CA . ALA A 1 85 ? -12.823 4.235 -17.228 1.00 68.44 85 ALA A CA 1
ATOM 617 C C . ALA A 1 85 ? -12.448 4.499 -15.765 1.00 68.44 85 ALA A C 1
ATOM 619 O O . ALA A 1 85 ? -12.695 3.681 -14.879 1.00 68.44 85 ALA A O 1
ATOM 620 N N . TYR A 1 86 ? -11.795 5.631 -15.529 1.00 68.62 86 TYR A N 1
ATOM 621 C CA . TYR A 1 86 ? -11.351 6.046 -14.210 1.00 68.62 86 TYR A CA 1
ATOM 622 C C . TYR A 1 86 ? -12.320 7.037 -13.577 1.00 68.62 86 TYR A C 1
ATOM 624 O O . TYR A 1 86 ? -12.813 7.958 -14.225 1.00 68.62 86 TYR A O 1
ATOM 632 N N . THR A 1 87 ? -12.549 6.872 -12.277 1.00 79.81 87 THR A N 1
ATOM 633 C CA . THR A 1 87 ? -13.250 7.865 -11.458 1.00 79.81 87 THR A CA 1
ATOM 634 C C . THR A 1 87 ? -12.214 8.668 -10.682 1.00 79.81 87 THR A C 1
ATOM 636 O O . THR A 1 87 ? -11.516 8.111 -9.838 1.00 79.81 87 THR A O 1
ATOM 639 N N . ILE A 1 88 ? -12.109 9.970 -10.958 1.00 75.88 88 ILE A N 1
ATOM 640 C CA . ILE A 1 88 ? -11.195 10.878 -10.251 1.00 75.88 88 ILE A CA 1
ATOM 641 C C . ILE A 1 88 ? -12.013 11.714 -9.267 1.00 75.88 88 ILE A C 1
ATOM 643 O O . ILE A 1 88 ? -12.942 12.414 -9.664 1.00 75.88 88 ILE A O 1
ATOM 647 N N . ASN A 1 89 ? -11.648 11.658 -7.986 1.00 84.62 89 ASN A N 1
ATOM 648 C CA . ASN A 1 89 ? -12.226 12.506 -6.947 1.00 84.62 89 ASN A CA 1
ATOM 649 C C . ASN A 1 89 ? -11.262 13.651 -6.629 1.00 84.62 89 ASN A C 1
ATOM 651 O O . ASN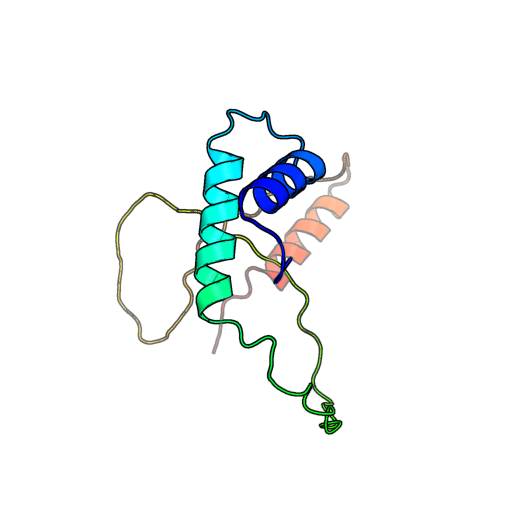 A 1 89 ? -10.117 13.409 -6.249 1.00 84.62 89 ASN A O 1
ATOM 655 N N . LEU A 1 90 ? -11.729 14.893 -6.767 1.00 79.31 90 LEU A N 1
ATOM 656 C CA . LEU A 1 90 ? -10.956 16.095 -6.457 1.00 79.31 90 LEU A CA 1
ATOM 657 C C . LEU A 1 90 ? -11.648 16.868 -5.339 1.00 79.31 90 LEU A C 1
ATOM 659 O O . LEU A 1 90 ? -12.824 17.210 -5.451 1.00 79.31 90 LEU A O 1
ATOM 663 N N . ASN A 1 91 ? -10.912 17.172 -4.273 1.00 81.56 91 ASN A N 1
ATOM 664 C CA . ASN A 1 91 ? -11.391 18.082 -3.242 1.00 81.56 91 ASN A CA 1
ATOM 665 C C . ASN A 1 91 ? -11.173 19.522 -3.716 1.00 81.56 91 ASN A C 1
ATOM 667 O O . ASN A 1 91 ? -10.032 19.976 -3.827 1.00 81.56 91 ASN A O 1
ATOM 671 N N . LEU A 1 92 ? -12.259 20.226 -4.025 1.00 80.25 92 LEU A N 1
ATOM 672 C CA . LEU A 1 92 ? -12.178 21.616 -4.453 1.00 80.25 92 LEU A CA 1
ATOM 673 C C . LEU A 1 92 ? -11.956 22.508 -3.225 1.00 80.25 92 LEU A C 1
ATOM 675 O O . LEU A 1 92 ? -12.625 22.322 -2.205 1.00 80.25 92 LEU A O 1
ATOM 679 N N . PRO A 1 93 ? -11.029 23.479 -3.291 1.00 76.31 93 PRO A N 1
ATOM 680 C CA . PRO A 1 93 ? -10.884 24.453 -2.220 1.00 76.31 93 PRO A CA 1
ATOM 681 C C . PRO A 1 93 ? -12.199 25.221 -2.043 1.00 76.31 93 PRO A C 1
ATOM 683 O O . PRO A 1 93 ? -12.940 25.429 -3.004 1.00 76.31 93 PRO A O 1
ATOM 686 N N . ALA A 1 94 ? -12.481 25.669 -0.819 1.00 77.62 94 ALA A N 1
ATOM 687 C CA . ALA A 1 94 ? -13.632 26.522 -0.548 1.00 77.62 94 ALA A CA 1
ATOM 688 C C . ALA A 1 94 ? -13.423 27.885 -1.230 1.00 77.62 94 ALA A C 1
ATOM 690 O O . ALA A 1 94 ? -12.804 28.789 -0.674 1.00 77.62 94 ALA A O 1
ATOM 691 N N . THR A 1 95 ? -13.903 28.007 -2.466 1.00 80.38 95 THR A N 1
ATOM 692 C CA . THR A 1 95 ? -13.859 29.230 -3.267 1.00 80.38 95 THR A CA 1
ATOM 693 C C . THR A 1 95 ? -15.231 29.498 -3.872 1.00 80.38 95 THR A C 1
ATOM 695 O O . THR A 1 95 ? -15.924 28.578 -4.298 1.00 80.38 95 THR A O 1
ATOM 698 N N . SER A 1 96 ? -15.633 30.767 -3.893 1.00 81.44 96 SER A N 1
ATOM 699 C CA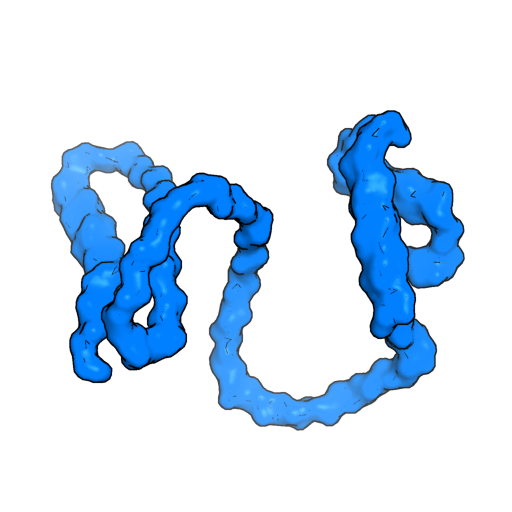 . SER A 1 96 ? -16.832 31.247 -4.590 1.00 81.44 96 SER A CA 1
ATOM 700 C C . SER A 1 96 ? -16.493 31.961 -5.902 1.00 81.44 96 SER A C 1
ATOM 702 O O . SER A 1 96 ? -17.385 32.503 -6.551 1.00 81.44 96 SER A O 1
ATOM 704 N N . ASP A 1 97 ? -15.210 32.006 -6.278 1.00 90.44 97 ASP A N 1
ATOM 705 C CA . ASP A 1 97 ? -14.760 32.674 -7.495 1.00 90.44 97 ASP A CA 1
ATOM 706 C C . ASP A 1 97 ? -14.938 31.767 -8.721 1.00 90.44 97 ASP A C 1
ATOM 708 O O . ASP A 1 97 ? -14.311 30.712 -8.863 1.00 90.44 97 ASP A O 1
ATOM 712 N N . ILE A 1 98 ? -15.785 32.226 -9.639 1.00 86.38 98 ILE A N 1
ATOM 713 C CA . ILE A 1 98 ? -16.106 31.563 -10.902 1.00 86.38 98 ILE A CA 1
ATOM 714 C C . ILE A 1 98 ? -14.855 31.412 -11.785 1.00 86.38 98 ILE A C 1
ATOM 716 O O . ILE A 1 98 ? -14.721 30.412 -12.494 1.00 86.38 98 ILE A O 1
ATOM 720 N N . ALA A 1 99 ? -13.909 32.357 -11.735 1.00 87.38 99 ALA A N 1
ATOM 721 C CA . ALA A 1 99 ? -12.676 32.291 -12.518 1.00 87.38 99 ALA A CA 1
ATOM 722 C C . ALA A 1 99 ? -11.781 31.116 -12.088 1.00 87.38 99 ALA A C 1
ATOM 724 O O . ALA A 1 99 ? -11.189 30.449 -12.939 1.00 87.38 99 ALA A O 1
ATOM 725 N N . VAL A 1 100 ? -11.742 30.812 -10.786 1.00 85.38 100 VAL A N 1
ATOM 726 C CA . VAL A 1 100 ? -10.967 29.690 -10.235 1.00 85.38 100 VAL A CA 1
ATOM 727 C C . VAL A 1 100 ? -11.561 28.353 -10.677 1.00 85.38 100 VAL A C 1
ATOM 729 O O . VAL A 1 100 ? -10.825 27.487 -11.149 1.00 85.38 100 VAL A O 1
ATOM 732 N N . PHE A 1 101 ? -12.888 28.195 -10.621 1.00 86.38 101 PHE A N 1
ATOM 733 C CA . PHE A 1 101 ? -13.547 26.991 -11.141 1.00 86.38 101 PHE A CA 1
ATOM 734 C C . PHE A 1 101 ? -13.281 26.792 -12.635 1.00 86.38 101 PHE A C 1
ATOM 736 O O . PHE A 1 101 ? -12.917 25.694 -13.056 1.00 86.38 101 PHE A O 1
ATOM 743 N N . ASN A 1 102 ? -13.398 27.856 -13.431 1.00 86.69 102 ASN A N 1
ATOM 744 C CA . ASN A 1 102 ? -13.142 27.791 -14.869 1.00 86.69 102 ASN A CA 1
ATOM 745 C C . ASN A 1 102 ? -11.697 27.388 -15.186 1.00 86.69 102 ASN A C 1
ATOM 747 O O . ASN A 1 102 ? -11.478 26.585 -16.091 1.00 86.69 102 ASN A O 1
ATOM 751 N N . ALA A 1 103 ? -10.717 27.895 -14.431 1.00 88.06 103 ALA A N 1
ATOM 752 C CA . ALA A 1 103 ? -9.318 27.506 -14.591 1.00 88.06 103 ALA A CA 1
ATOM 753 C C . ALA A 1 103 ? -9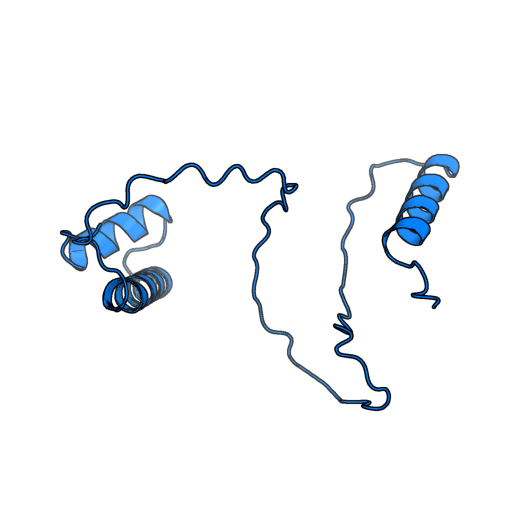.091 26.020 -14.264 1.00 88.06 103 ALA A C 1
ATOM 755 O O . ALA A 1 103 ? -8.397 25.331 -15.013 1.00 88.06 103 ALA A O 1
ATOM 756 N N . ILE A 1 104 ? -9.721 25.507 -13.199 1.00 85.19 104 ILE A N 1
ATOM 757 C CA . ILE A 1 104 ? -9.632 24.091 -12.814 1.00 85.19 104 ILE A CA 1
ATOM 758 C C . ILE A 1 104 ? -10.243 23.202 -13.901 1.00 85.19 104 ILE A C 1
ATOM 760 O O . ILE A 1 104 ? -9.574 22.293 -14.386 1.00 85.19 104 ILE A O 1
ATOM 764 N N . PHE A 1 105 ? -11.470 23.476 -14.351 1.00 86.44 105 PHE 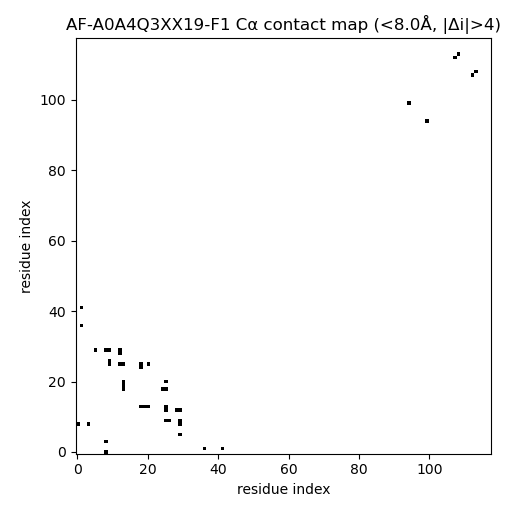A N 1
ATOM 765 C CA . PHE A 1 105 ? -12.117 22.655 -15.382 1.00 86.44 105 PHE A CA 1
ATOM 766 C C . PHE A 1 105 ? -11.410 22.730 -16.736 1.00 86.44 105 PHE A C 1
ATOM 768 O O . PHE A 1 105 ? -11.304 21.713 -17.422 1.00 86.44 105 PHE A O 1
ATOM 775 N N . LYS A 1 106 ? -10.882 23.904 -17.107 1.00 87.81 106 LYS A N 1
ATOM 776 C CA . LYS A 1 106 ? -10.060 24.058 -18.312 1.00 87.81 106 LYS A CA 1
ATOM 777 C C . LYS A 1 106 ? -8.796 23.198 -18.227 1.00 87.81 106 LYS A C 1
ATOM 779 O O . LYS A 1 106 ? -8.536 22.432 -19.147 1.00 87.81 106 LYS A O 1
ATOM 784 N N . SER A 1 107 ? -8.083 23.257 -17.101 1.00 84.31 107 SER A N 1
ATOM 785 C CA . SER A 1 107 ? -6.894 22.433 -16.857 1.00 84.31 107 SER A CA 1
ATOM 786 C C . SER A 1 107 ? -7.210 20.933 -16.895 1.00 84.31 107 SER A C 1
ATOM 788 O O . SER A 1 107 ? -6.497 20.168 -17.541 1.00 84.31 107 SER A O 1
ATOM 790 N N . LEU A 1 108 ? -8.319 20.499 -16.282 1.00 84.44 108 LEU A N 1
ATOM 791 C CA . LEU A 1 108 ? -8.743 19.093 -16.315 1.00 84.44 108 LEU A CA 1
ATOM 792 C C . LEU A 1 108 ? -9.050 18.621 -17.736 1.00 84.44 108 LEU A C 1
ATOM 794 O O . LEU A 1 108 ? -8.632 17.534 -18.127 1.00 84.44 108 LEU A O 1
ATOM 798 N N . ARG A 1 109 ? -9.742 19.447 -18.523 1.00 82.12 109 ARG A N 1
ATOM 799 C CA . ARG A 1 109 ? -10.051 19.134 -19.918 1.00 82.12 109 ARG A CA 1
ATOM 800 C C . ARG A 1 109 ? -8.785 18.991 -20.758 1.00 82.12 109 ARG A C 1
ATOM 802 O O . ARG A 1 109 ? -8.657 18.024 -21.495 1.00 82.12 109 ARG A O 1
ATOM 809 N N . GLU A 1 110 ? -7.855 19.930 -20.623 1.00 83.88 110 GLU A N 1
ATOM 810 C CA . GLU A 1 110 ? -6.620 19.966 -21.415 1.00 83.88 110 GLU A CA 1
ATOM 811 C C . GLU A 1 110 ? -5.640 18.839 -21.069 1.00 83.88 110 GLU A C 1
ATOM 813 O O . GLU A 1 110 ? -4.899 18.408 -21.946 1.00 83.88 110 GLU A O 1
ATOM 818 N N . ASN A 1 111 ? -5.627 18.359 -19.821 1.00 78.62 111 ASN A N 1
ATOM 819 C CA . ASN A 1 111 ? -4.658 17.356 -19.364 1.00 78.62 111 ASN A CA 1
ATOM 820 C C . ASN A 1 111 ? -5.208 15.923 -19.321 1.00 78.62 111 ASN A C 1
ATOM 822 O O . ASN A 1 111 ? -4.425 14.981 -19.389 1.00 78.62 111 ASN A O 1
ATOM 826 N N . LEU A 1 112 ? -6.525 15.737 -19.170 1.00 76.69 112 LEU A N 1
ATOM 827 C CA . LEU A 1 112 ? -7.127 14.409 -18.958 1.00 76.69 112 LEU A CA 1
ATOM 828 C C . LEU A 1 112 ? -8.105 13.992 -20.060 1.00 76.69 112 LEU A C 1
ATOM 830 O O . LEU A 1 112 ? -8.378 12.804 -20.204 1.00 76.69 112 LEU A O 1
ATOM 834 N N . LEU A 1 113 ? -8.649 14.952 -20.812 1.00 71.38 113 LEU A N 1
ATOM 835 C CA . LEU A 1 113 ? -9.655 14.730 -21.856 1.00 71.38 113 LEU A CA 1
ATOM 836 C C . LEU A 1 113 ? -9.137 15.157 -23.233 1.00 71.38 113 LEU A C 1
ATOM 838 O O . LEU A 1 113 ? -9.938 15.539 -24.082 1.00 71.38 113 LEU A O 1
ATOM 842 N N . GLN A 1 114 ? -7.816 15.139 -23.455 1.00 68.38 114 GLN A N 1
ATOM 843 C CA . GLN A 1 114 ? -7.304 15.233 -24.819 1.00 68.38 114 GLN A CA 1
ATOM 844 C C . GLN A 1 114 ? -7.916 14.084 -25.611 1.00 68.38 114 GLN A C 1
ATOM 846 O O . GLN A 1 114 ? -7.633 12.915 -25.343 1.00 68.38 114 GLN A O 1
ATOM 851 N N . ASP A 1 115 ? -8.797 14.438 -26.545 1.00 60.12 115 ASP A N 1
ATOM 852 C CA . ASP A 1 115 ? -9.219 13.543 -27.604 1.00 60.12 115 ASP A CA 1
ATOM 853 C C . ASP A 1 115 ? -7.923 13.039 -28.240 1.00 60.12 115 ASP A C 1
ATOM 855 O O . ASP A 1 115 ? -7.121 13.832 -28.737 1.00 60.12 115 ASP A O 1
ATOM 859 N N . GLY A 1 116 ? -7.660 11.739 -28.100 1.00 58.09 116 GLY A N 1
ATOM 860 C CA . GLY A 1 116 ? -6.571 11.079 -28.801 1.00 58.09 116 GLY A CA 1
ATOM 861 C C . GLY A 1 116 ? -6.849 11.204 -30.290 1.00 58.09 116 GLY A C 1
ATOM 862 O O . GLY A 1 116 ? -7.546 10.364 -30.852 1.00 58.09 116 GLY A O 1
ATOM 863 N N . ASP A 1 117 ? -6.371 12.294 -30.880 1.00 43.31 117 ASP A N 1
ATOM 864 C CA . ASP A 1 117 ? -6.515 12.605 -32.289 1.00 43.31 117 ASP A CA 1
ATOM 865 C C . ASP A 1 117 ? -5.155 12.411 -32.972 1.00 43.31 117 ASP A C 1
ATOM 867 O O . ASP A 1 117 ? -4.166 13.060 -32.616 1.00 43.31 117 ASP A O 1
ATOM 871 N N . ALA A 1 118 ? -5.192 11.501 -33.953 1.00 37.72 118 ALA A N 1
ATOM 872 C CA . ALA A 1 118 ? -4.154 10.983 -34.856 1.00 37.72 118 ALA A CA 1
ATOM 873 C C . ALA A 1 118 ? -3.181 9.911 -34.319 1.00 37.72 118 ALA A C 1
ATOM 875 O O . ALA A 1 118 ? -2.146 10.245 -33.703 1.00 37.72 118 ALA A O 1
#